Protein AF-A0A961WYE8-F1 (afdb_monomer)

Foldseek 3Di:
DVVVVVVVVVVVVVLVVQCVVFADDPDPLPDPCLVVQLVVCVVVVVPVSNVVSVVVSVVSSVVRGDPPPPDDDPPPPCCVVVVVVPPPD

Sequence (89 aa):
NEVMERMVKELVTRTSLIIGMYGASGTKNCHDDEHGEILEALRNMNSDIAASLMEQHLRHIERDVDLTSERRRQVDLIEILAGSANSSR

pLDDT: mean 74.43, std 14.77, range [40.28, 94.38]

Secondary structure (DSSP, 8-state):
-HHHHHHHHHHHHHHHHHHHHHB-TT--SS-TTHHHHHHHHHHTT-HHHHHHHHHHHHHHHHHHB-SS---S----HHHHHHHHHSS--

Mean predicted aligned error: 11.4 Å

Solvent-accessible surface area (backbone atoms only — not comparable to full-atom values): 5361 Å² total; per-residue (Å²): 109,73,68,61,52,50,51,53,53,51,50,54,53,52,51,52,52,48,45,74,75,34,43,52,97,83,65,66,68,68,50,90,56,59,64,52,54,32,53,49,26,53,75,69,68,34,62,69,59,24,51,52,48,50,53,51,50,53,52,50,38,57,71,57,32,57,87,77,64,88,71,81,66,87,75,52,66,63,57,64,58,48,56,70,70,64,76,81,123

Structure (mmCIF, N/CA/C/O backbone):
data_AF-A0A961WYE8-F1
#
_entry.id   AF-A0A961WYE8-F1
#
loop_
_atom_site.group_PDB
_atom_site.id
_atom_site.type_symbol
_atom_site.label_atom_id
_atom_site.label_alt_id
_atom_site.label_comp_id
_atom_site.label_asym_id
_atom_site.label_entity_id
_atom_site.label_seq_id
_atom_site.pdbx_PDB_ins_code
_atom_site.Cartn_x
_atom_site.Cartn_y
_atom_site.Cartn_z
_atom_site.occupancy
_atom_site.B_iso_or_equiv
_atom_site.auth_seq_id
_atom_site.auth_comp_id
_atom_site.auth_asym_id
_atom_site.auth_atom_id
_atom_site.pdbx_PDB_model_num
ATOM 1 N N . ASN A 1 1 ? 16.479 -1.437 -8.974 1.00 74.81 1 ASN A N 1
ATOM 2 C CA . ASN A 1 1 ? 16.185 0.004 -9.122 1.00 74.81 1 ASN A CA 1
ATOM 3 C C . ASN A 1 1 ? 15.971 0.566 -7.722 1.00 74.81 1 ASN A C 1
ATOM 5 O O . ASN A 1 1 ? 14.886 0.405 -7.178 1.00 74.81 1 ASN A O 1
ATOM 9 N N . GLU A 1 2 ? 17.014 1.142 -7.120 1.00 82.81 2 GLU A N 1
ATOM 10 C CA . GLU A 1 2 ? 17.009 1.578 -5.708 1.00 82.81 2 GLU A CA 1
ATOM 11 C C . GLU A 1 2 ? 15.961 2.661 -5.415 1.00 82.81 2 GLU A C 1
ATOM 13 O O . GLU A 1 2 ? 15.377 2.707 -4.334 1.00 82.81 2 GLU A O 1
ATOM 18 N N . VAL A 1 3 ? 15.671 3.510 -6.404 1.00 87.31 3 VAL A N 1
ATOM 19 C CA . VAL A 1 3 ? 14.698 4.599 -6.281 1.00 87.31 3 VAL A CA 1
ATOM 20 C C . VAL A 1 3 ? 13.271 4.050 -6.176 1.00 87.31 3 VAL A C 1
ATOM 22 O O . VAL A 1 3 ? 12.525 4.455 -5.287 1.00 87.31 3 VAL A O 1
ATOM 25 N N . MET A 1 4 ? 12.903 3.086 -7.028 1.00 78.31 4 MET A N 1
ATOM 26 C CA . MET A 1 4 ? 11.596 2.414 -6.944 1.00 78.31 4 MET A CA 1
ATOM 27 C C . MET A 1 4 ? 11.439 1.629 -5.641 1.00 78.31 4 MET A C 1
ATOM 29 O O . MET A 1 4 ? 10.393 1.697 -5.004 1.00 78.31 4 MET A O 1
ATOM 33 N N . GLU A 1 5 ? 12.483 0.912 -5.220 1.00 84.00 5 GLU A N 1
ATOM 34 C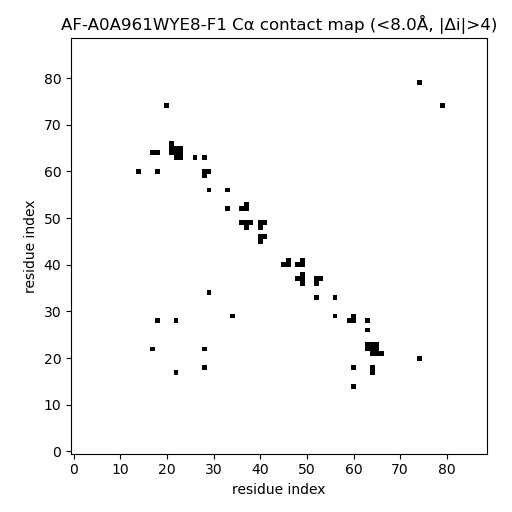 CA . GLU A 1 5 ? 12.462 0.140 -3.976 1.00 84.00 5 GLU A CA 1
ATOM 35 C C . GLU A 1 5 ? 12.205 1.040 -2.764 1.00 84.00 5 GLU A C 1
ATOM 37 O O . GLU A 1 5 ? 11.360 0.735 -1.919 1.00 84.00 5 GLU A O 1
ATOM 42 N N . ARG A 1 6 ? 12.895 2.182 -2.703 1.00 87.50 6 ARG A N 1
ATOM 43 C CA . ARG A 1 6 ? 12.679 3.177 -1.658 1.00 87.50 6 ARG A CA 1
ATOM 44 C C . ARG A 1 6 ? 11.255 3.733 -1.691 1.00 87.50 6 ARG A C 1
ATOM 46 O O . ARG A 1 6 ? 10.632 3.821 -0.637 1.00 87.50 6 ARG A O 1
ATOM 53 N N . MET A 1 7 ? 10.726 4.068 -2.870 1.00 86.44 7 MET A N 1
ATOM 54 C CA . MET A 1 7 ? 9.354 4.573 -2.996 1.00 86.44 7 MET A CA 1
ATOM 55 C C . MET A 1 7 ? 8.315 3.562 -2.503 1.00 86.44 7 MET A C 1
ATOM 57 O O . MET A 1 7 ? 7.437 3.934 -1.730 1.00 86.44 7 MET A O 1
ATOM 61 N N . VAL A 1 8 ? 8.437 2.286 -2.883 1.00 84.19 8 VAL A N 1
ATOM 62 C CA . VAL A 1 8 ? 7.521 1.231 -2.419 1.00 84.19 8 VAL A CA 1
ATOM 63 C C . VAL A 1 8 ? 7.628 1.045 -0.904 1.00 84.19 8 VAL A C 1
ATOM 65 O O . VAL A 1 8 ? 6.605 0.983 -0.228 1.00 84.19 8 VAL A O 1
ATOM 68 N N . LYS A 1 9 ? 8.843 1.028 -0.338 1.00 84.75 9 LYS A N 1
ATOM 69 C CA . LYS A 1 9 ? 9.044 0.940 1.120 1.00 84.75 9 LYS A CA 1
ATOM 70 C C . LYS A 1 9 ? 8.399 2.106 1.871 1.00 84.75 9 LYS A C 1
ATOM 72 O O . LYS A 1 9 ? 7.742 1.893 2.890 1.00 84.75 9 LYS A O 1
ATOM 77 N N . GLU A 1 10 ? 8.572 3.331 1.379 1.00 88.75 10 GLU A N 1
ATOM 78 C CA . GLU A 1 10 ? 7.955 4.518 1.979 1.00 88.75 10 GLU A CA 1
ATOM 79 C C . GLU A 1 10 ? 6.424 4.469 1.873 1.00 88.75 10 GLU A C 1
ATOM 81 O O . GLU A 1 10 ? 5.744 4.758 2.859 1.00 88.75 10 GLU A O 1
ATOM 86 N N . LEU A 1 11 ? 5.886 4.054 0.721 1.00 86.56 11 LEU A N 1
ATOM 87 C CA . LEU A 1 11 ? 4.449 3.891 0.498 1.00 86.56 11 LEU A CA 1
ATOM 88 C C . LEU A 1 11 ? 3.855 2.881 1.488 1.00 86.56 11 LEU A C 1
ATOM 90 O O . LEU A 1 11 ? 2.945 3.234 2.230 1.00 86.56 11 LEU A O 1
ATOM 94 N N . VAL A 1 12 ? 4.433 1.676 1.566 1.00 82.44 12 VAL A N 1
ATOM 95 C CA . VAL A 1 12 ? 3.994 0.596 2.468 1.00 82.44 12 VAL A CA 1
ATOM 96 C C . VAL A 1 12 ? 4.027 1.043 3.928 1.00 82.44 12 VAL A C 1
ATOM 98 O O . VAL A 1 12 ? 3.098 0.769 4.685 1.00 82.44 12 VAL A O 1
ATOM 101 N N . THR A 1 13 ? 5.072 1.766 4.338 1.00 80.81 13 THR A N 1
ATOM 102 C CA . THR A 1 13 ? 5.200 2.256 5.719 1.00 80.81 13 THR A CA 1
ATOM 103 C C . THR A 1 13 ? 4.103 3.268 6.053 1.00 80.81 13 THR A C 1
ATOM 105 O O . THR A 1 13 ? 3.474 3.180 7.108 1.00 80.81 13 THR A O 1
ATOM 108 N N . ARG A 1 14 ? 3.844 4.224 5.150 1.00 82.50 14 ARG A N 1
ATOM 109 C CA . ARG A 1 14 ? 2.823 5.263 5.347 1.00 82.50 14 ARG A CA 1
ATOM 110 C C . ARG A 1 14 ? 1.417 4.675 5.359 1.00 82.50 14 ARG A C 1
ATOM 112 O O . ARG A 1 14 ? 0.642 5.020 6.246 1.00 82.50 14 ARG A O 1
ATOM 119 N N . THR A 1 15 ? 1.096 3.777 4.429 1.00 79.00 15 THR A N 1
ATOM 120 C CA . THR A 1 15 ? -0.229 3.145 4.381 1.00 79.00 15 THR A CA 1
ATOM 121 C C . THR A 1 15 ? -0.470 2.236 5.579 1.00 79.00 15 THR A C 1
ATOM 123 O O . THR A 1 15 ? -1.545 2.302 6.164 1.00 79.00 15 THR A O 1
ATOM 126 N N . SER A 1 16 ? 0.539 1.481 6.029 1.00 79.06 16 SER A N 1
ATOM 127 C CA . SER A 1 16 ? 0.438 0.650 7.241 1.00 79.06 16 SER A CA 1
ATOM 128 C C . SER A 1 16 ? 0.144 1.481 8.492 1.00 79.06 16 SER A C 1
ATOM 130 O O . SER A 1 16 ? -0.685 1.093 9.315 1.00 79.06 16 SER A O 1
ATOM 132 N N . LEU A 1 17 ? 0.794 2.643 8.632 1.00 80.56 17 LEU A N 1
ATOM 133 C CA . LEU A 1 17 ? 0.546 3.554 9.749 1.00 80.56 17 LEU A CA 1
ATOM 134 C C . LEU A 1 17 ? -0.870 4.143 9.696 1.00 80.56 17 LEU A C 1
ATOM 136 O O . LEU A 1 17 ? -1.565 4.152 10.709 1.00 80.56 17 LEU A O 1
ATOM 140 N N . ILE A 1 18 ? -1.305 4.601 8.518 1.00 76.44 18 ILE A N 1
ATOM 141 C CA . ILE A 1 18 ? -2.655 5.141 8.308 1.00 76.44 18 ILE A CA 1
ATOM 142 C C . ILE A 1 18 ? -3.710 4.081 8.644 1.00 76.44 18 ILE A C 1
ATOM 144 O O . ILE A 1 18 ? -4.622 4.356 9.416 1.00 76.44 18 ILE A O 1
ATOM 148 N N . ILE A 1 19 ? -3.546 2.855 8.145 1.00 73.94 19 ILE A N 1
ATOM 149 C CA . ILE A 1 19 ? -4.428 1.723 8.450 1.00 73.94 19 ILE A CA 1
ATOM 150 C C . ILE A 1 19 ? -4.457 1.430 9.956 1.00 73.94 19 ILE A C 1
ATOM 152 O O . ILE A 1 19 ? -5.530 1.256 10.525 1.00 73.94 19 ILE A O 1
ATOM 156 N N . GLY A 1 20 ? -3.302 1.396 10.624 1.00 72.44 20 GLY A N 1
ATOM 157 C CA . GLY A 1 20 ? -3.239 1.131 12.063 1.00 72.44 20 GLY A CA 1
ATOM 158 C C . GLY A 1 20 ? -3.911 2.210 12.918 1.00 72.44 20 GLY A C 1
ATOM 159 O O . GLY A 1 20 ? -4.432 1.906 13.989 1.00 72.44 20 GLY A O 1
ATOM 160 N N . MET A 1 21 ? -3.911 3.462 12.454 1.00 73.06 21 MET A N 1
ATOM 161 C CA . MET A 1 21 ? -4.492 4.596 13.180 1.00 73.06 21 MET A CA 1
ATOM 162 C C . MET A 1 21 ? -5.974 4.827 12.873 1.00 73.06 21 MET A C 1
ATOM 164 O O . MET A 1 21 ? -6.715 5.240 13.762 1.00 73.06 21 MET A O 1
ATOM 168 N N . TYR A 1 22 ? -6.391 4.583 11.632 1.00 72.56 22 TYR A N 1
ATOM 169 C CA . TYR A 1 22 ? -7.685 5.021 11.103 1.00 72.56 22 TYR A CA 1
ATOM 170 C C . TYR A 1 22 ? -8.502 3.892 10.450 1.00 72.56 22 TYR A C 1
ATOM 172 O O . TYR A 1 22 ? -9.598 4.135 9.949 1.00 72.56 22 TYR A O 1
ATOM 180 N N . GLY A 1 23 ? -7.990 2.659 10.436 1.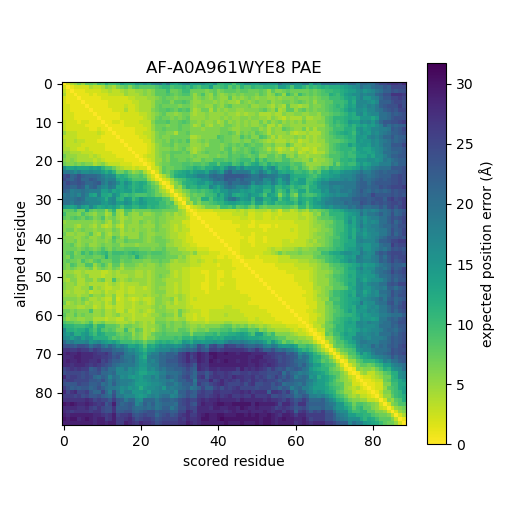00 67.00 23 GLY A N 1
ATOM 181 C CA . GLY A 1 23 ? -8.706 1.502 9.908 1.00 67.00 23 GLY A CA 1
ATOM 182 C C . GLY A 1 23 ? -9.891 1.109 10.793 1.00 67.00 23 GLY A C 1
ATOM 183 O O . GLY A 1 23 ? -9.781 1.042 12.021 1.00 67.00 23 GLY A O 1
ATOM 184 N N . ALA A 1 24 ? -11.033 0.815 10.169 1.00 59.50 24 ALA A N 1
ATOM 185 C CA . ALA A 1 24 ? -12.201 0.300 10.870 1.00 59.50 24 ALA A CA 1
ATOM 186 C C . ALA A 1 24 ? -11.912 -1.086 11.484 1.00 59.50 24 ALA A C 1
ATOM 188 O O . ALA A 1 24 ? -11.224 -1.926 10.904 1.00 59.50 24 ALA A O 1
ATOM 189 N N . SER A 1 25 ? -12.443 -1.347 12.683 1.00 52.03 25 SER A N 1
ATOM 190 C CA . SER A 1 25 ? -12.258 -2.621 13.388 1.00 52.03 25 SER A CA 1
ATOM 191 C C . SER A 1 25 ? -12.903 -3.771 12.600 1.00 52.03 25 SER A C 1
ATOM 193 O O . SER A 1 25 ? -14.098 -4.016 12.736 1.00 52.03 25 SER A O 1
ATOM 195 N N . GLY A 1 26 ? -12.124 -4.464 11.765 1.00 53.31 26 GLY A N 1
ATOM 196 C CA . GLY A 1 26 ? -12.573 -5.633 11.000 1.00 53.31 26 GLY A CA 1
ATOM 197 C C . GLY A 1 26 ? -12.362 -5.565 9.486 1.00 53.31 26 GLY A C 1
ATOM 198 O O . GLY A 1 26 ? -12.650 -6.554 8.814 1.00 53.31 26 GLY A O 1
ATOM 199 N N . THR A 1 27 ? -11.846 -4.465 8.931 1.00 53.12 27 THR A N 1
ATOM 200 C CA . THR A 1 27 ? -11.520 -4.411 7.501 1.00 53.12 27 THR A CA 1
ATOM 201 C C . THR A 1 27 ? -10.164 -5.069 7.239 1.00 53.12 27 THR A C 1
ATOM 203 O O . THR A 1 27 ? -9.124 -4.668 7.766 1.00 53.12 27 THR A O 1
ATOM 206 N N . LYS A 1 28 ? -10.161 -6.121 6.412 1.00 56.34 28 LYS A N 1
ATOM 207 C CA . LYS A 1 28 ? -8.942 -6.656 5.795 1.00 56.34 28 LYS A CA 1
ATOM 208 C C . LYS A 1 28 ? -8.464 -5.648 4.740 1.00 56.34 28 LYS A C 1
ATOM 210 O O . LYS A 1 28 ? -8.680 -5.853 3.555 1.00 56.34 28 LYS A O 1
ATOM 215 N N . ASN A 1 29 ? -7.862 -4.544 5.189 1.00 60.25 29 ASN A N 1
ATOM 216 C CA . ASN A 1 29 ? -7.467 -3.400 4.343 1.00 60.25 29 ASN A CA 1
ATOM 217 C C . ASN A 1 29 ? -6.448 -3.762 3.248 1.00 60.25 29 ASN A C 1
ATOM 219 O O . ASN A 1 29 ? -6.270 -3.027 2.284 1.00 60.25 29 ASN A O 1
ATOM 223 N N . CYS A 1 30 ? -5.786 -4.905 3.403 1.00 63.81 30 CYS A N 1
ATOM 224 C CA . CYS A 1 30 ? -5.073 -5.597 2.347 1.00 63.81 30 CYS A CA 1
ATOM 225 C C . CYS A 1 30 ? -5.885 -6.855 2.048 1.00 63.81 30 CYS A C 1
ATOM 227 O O . CYS A 1 30 ? -5.780 -7.832 2.792 1.00 63.81 30 CYS A O 1
ATOM 229 N N . HIS A 1 31 ? -6.755 -6.817 1.037 1.00 61.88 31 HIS A N 1
ATOM 230 C CA . HIS A 1 31 ? -7.483 -8.019 0.641 1.00 61.88 31 HIS A CA 1
ATOM 231 C C . HIS A 1 31 ? -6.451 -9.085 0.245 1.00 61.88 31 HIS A C 1
ATOM 233 O O . HIS A 1 31 ? -5.472 -8.762 -0.433 1.00 61.88 31 HIS A O 1
ATOM 239 N N . ASP A 1 32 ? -6.647 -10.331 0.690 1.00 60.34 32 ASP A N 1
ATOM 240 C CA . ASP A 1 32 ? -5.633 -11.400 0.616 1.00 60.34 32 ASP A CA 1
ATOM 241 C C . ASP A 1 32 ? -5.131 -11.661 -0.830 1.00 60.34 32 ASP A C 1
ATOM 243 O O . ASP A 1 32 ? -4.037 -12.192 -1.018 1.00 60.34 32 ASP A O 1
ATOM 247 N N . ASP A 1 33 ? -5.870 -11.195 -1.843 1.00 66.38 33 ASP A N 1
ATOM 248 C CA . ASP A 1 33 ? -5.576 -11.402 -3.266 1.00 66.38 33 ASP A CA 1
ATOM 249 C C . ASP A 1 33 ? -4.904 -10.205 -3.977 1.00 66.38 33 ASP A C 1
ATOM 251 O O . ASP A 1 33 ? -4.147 -10.408 -4.926 1.00 66.38 33 ASP A O 1
ATOM 255 N N . GLU A 1 34 ? -5.080 -8.959 -3.516 1.00 80.31 34 GLU A N 1
ATOM 256 C CA . GLU A 1 34 ? -4.596 -7.768 -4.250 1.00 80.31 34 GLU A CA 1
ATOM 257 C C . GLU A 1 34 ? -3.070 -7.703 -4.327 1.00 80.31 34 GLU A C 1
ATOM 259 O O . GLU A 1 34 ? -2.482 -7.399 -5.367 1.00 80.31 34 GLU A O 1
ATOM 264 N N . HIS A 1 35 ? -2.400 -8.034 -3.220 1.00 86.25 35 HIS A N 1
ATOM 265 C CA . HIS A 1 35 ? -0.944 -8.116 -3.208 1.00 86.25 35 HIS A CA 1
ATOM 266 C C . HIS A 1 35 ? -0.434 -9.250 -4.098 1.00 86.25 35 HIS A C 1
ATOM 268 O O . HIS A 1 35 ? 0.631 -9.107 -4.700 1.00 86.25 35 HIS A O 1
ATOM 274 N N . GLY A 1 36 ? -1.181 -10.353 -4.197 1.00 86.94 36 GLY A N 1
ATOM 275 C CA . GLY A 1 36 ? -0.859 -11.464 -5.086 1.00 86.94 36 GLY A CA 1
ATOM 276 C C . GLY A 1 36 ? -0.844 -11.022 -6.547 1.00 86.94 36 GLY A C 1
ATOM 277 O O . GLY A 1 36 ? 0.156 -11.229 -7.235 1.00 86.94 36 GLY A O 1
ATOM 278 N N . GLU A 1 37 ? -1.894 -10.327 -6.982 1.00 90.06 37 GLU A N 1
ATOM 279 C CA . GLU A 1 37 ? -2.024 -9.813 -8.350 1.00 90.06 37 GLU A CA 1
ATOM 280 C C . GLU A 1 37 ? -0.939 -8.777 -8.689 1.00 90.06 37 GLU A C 1
ATOM 282 O O . GLU A 1 37 ? -0.324 -8.838 -9.758 1.00 90.06 37 GLU A O 1
ATOM 287 N N . ILE A 1 38 ? -0.626 -7.859 -7.762 1.00 89.25 38 ILE A N 1
ATOM 288 C CA . ILE A 1 38 ? 0.467 -6.886 -7.938 1.00 89.25 38 ILE A CA 1
ATOM 289 C C . ILE A 1 38 ? 1.811 -7.611 -8.090 1.00 89.25 38 ILE A C 1
ATOM 291 O O . ILE A 1 38 ? 2.599 -7.290 -8.983 1.00 89.25 38 ILE A O 1
ATOM 295 N N . LEU A 1 39 ? 2.089 -8.597 -7.230 1.00 89.06 39 LEU A N 1
ATOM 296 C CA . LEU A 1 39 ? 3.326 -9.378 -7.286 1.00 89.06 39 LEU A CA 1
ATOM 297 C C . LEU A 1 39 ? 3.435 -10.179 -8.586 1.00 89.06 39 LEU A C 1
ATOM 299 O O . LEU A 1 39 ? 4.528 -10.278 -9.146 1.00 89.06 39 LEU A O 1
ATOM 303 N N . GLU A 1 40 ? 2.331 -10.732 -9.082 1.00 92.44 40 GLU A N 1
ATOM 304 C CA . GLU A 1 40 ? 2.295 -11.446 -10.355 1.00 92.44 40 GLU A CA 1
ATOM 305 C C . GLU A 1 40 ? 2.566 -10.510 -11.540 1.00 92.44 40 GLU A C 1
ATOM 307 O O . GLU A 1 40 ? 3.420 -10.810 -12.378 1.00 92.44 40 GLU A O 1
ATOM 312 N N . ALA A 1 41 ? 1.931 -9.335 -11.577 1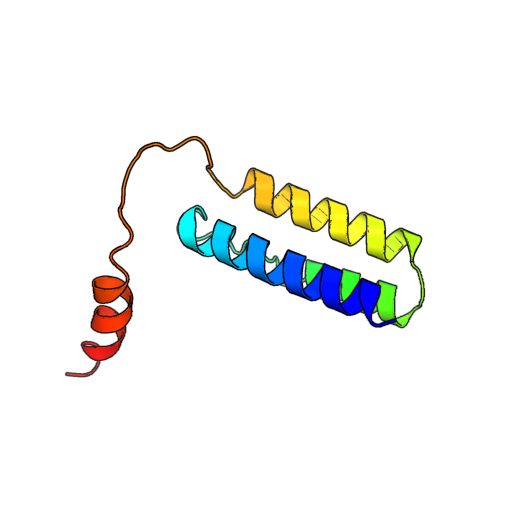.00 92.38 41 ALA A N 1
ATOM 313 C CA . ALA A 1 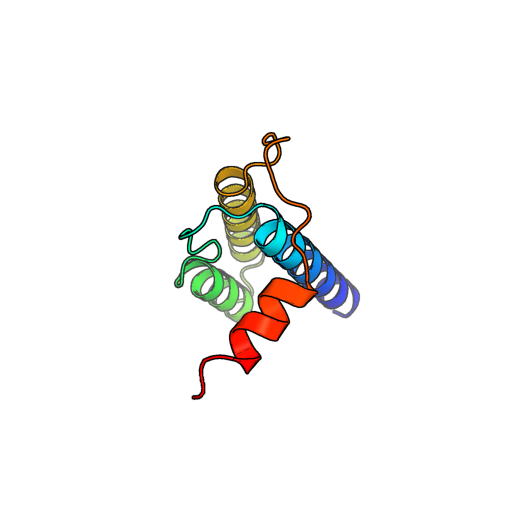41 ? 2.178 -8.331 -12.610 1.00 92.38 41 ALA A CA 1
ATOM 314 C C . ALA A 1 41 ? 3.646 -7.867 -12.626 1.00 92.38 41 ALA A C 1
ATOM 316 O O . ALA A 1 41 ? 4.258 -7.765 -13.694 1.00 92.38 41 ALA A O 1
ATOM 317 N N . LEU A 1 42 ? 4.244 -7.665 -11.444 1.00 88.38 42 LEU A N 1
ATOM 318 C CA . LEU A 1 42 ? 5.665 -7.335 -11.303 1.00 88.38 42 LEU A CA 1
ATOM 319 C C . LEU A 1 42 ? 6.577 -8.472 -11.786 1.00 88.38 42 LEU A C 1
ATOM 321 O O . LEU A 1 42 ? 7.549 -8.210 -12.496 1.00 88.38 42 LEU A O 1
ATOM 325 N N . ARG A 1 43 ? 6.265 -9.733 -11.449 1.00 92.25 43 ARG A N 1
ATOM 326 C CA . ARG A 1 43 ? 7.016 -10.916 -11.919 1.00 92.25 43 ARG A CA 1
ATOM 327 C C . ARG A 1 43 ? 6.979 -11.058 -13.437 1.00 92.25 43 ARG A C 1
ATOM 329 O O . ARG A 1 43 ? 7.992 -11.403 -14.038 1.00 92.25 43 ARG A O 1
ATOM 336 N N . ASN A 1 44 ? 5.839 -10.742 -14.042 1.00 94.06 44 ASN A N 1
ATOM 337 C CA . ASN A 1 44 ? 5.642 -10.773 -15.489 1.00 94.06 44 ASN A CA 1
ATOM 338 C C . ASN A 1 44 ? 6.170 -9.511 -16.200 1.00 94.06 44 ASN A C 1
ATOM 340 O O . ASN A 1 44 ? 5.983 -9.373 -17.407 1.00 94.06 44 ASN A O 1
ATOM 344 N N . MET A 1 45 ? 6.832 -8.596 -15.476 1.00 91.75 45 MET A N 1
ATOM 345 C CA . MET A 1 45 ? 7.348 -7.314 -15.981 1.00 91.75 45 MET A CA 1
ATOM 346 C C . MET A 1 45 ? 6.280 -6.442 -16.660 1.00 91.75 45 MET A C 1
ATOM 348 O O . MET A 1 45 ? 6.594 -5.611 -17.513 1.00 91.75 45 MET A O 1
ATOM 352 N N . ASN A 1 46 ? 5.016 -6.604 -16.272 1.00 94.38 46 ASN A N 1
ATOM 353 C CA . ASN A 1 46 ? 3.920 -5.809 -16.798 1.00 94.38 46 ASN A CA 1
ATOM 354 C C . ASN A 1 46 ? 3.728 -4.558 -15.933 1.00 94.38 46 ASN A C 1
ATOM 356 O O . ASN A 1 46 ? 2.917 -4.535 -15.006 1.00 94.38 46 ASN A O 1
ATOM 360 N N . SER A 1 47 ? 4.527 -3.526 -16.215 1.00 89.69 47 SER A N 1
ATOM 361 C CA . SER A 1 47 ? 4.555 -2.283 -15.437 1.00 89.69 47 SER A CA 1
ATOM 362 C C . SER A 1 47 ? 3.211 -1.562 -15.400 1.00 89.69 47 SER A C 1
ATOM 364 O O . SER A 1 47 ? 2.853 -1.014 -14.360 1.00 89.69 47 SER A O 1
ATOM 366 N N . ASP A 1 48 ? 2.466 -1.585 -16.504 1.00 93.69 48 ASP A N 1
ATOM 367 C CA . ASP A 1 48 ? 1.200 -0.860 -16.626 1.00 93.69 48 ASP A CA 1
ATOM 368 C C . ASP A 1 48 ? 0.117 -1.515 -15.765 1.00 93.69 48 ASP A C 1
ATOM 370 O O . ASP A 1 48 ? -0.589 -0.834 -15.018 1.00 93.69 48 ASP A O 1
ATOM 374 N N . ILE A 1 49 ? 0.045 -2.852 -15.791 1.00 92.75 49 ILE A N 1
ATOM 375 C CA . ILE A 1 49 ? -0.859 -3.608 -14.917 1.00 92.75 49 ILE A CA 1
ATOM 376 C C . ILE A 1 49 ? -0.450 -3.439 -13.452 1.00 92.75 49 ILE A C 1
ATOM 378 O O . ILE A 1 49 ? -1.299 -3.143 -12.616 1.00 92.75 49 ILE A O 1
ATOM 382 N N . ALA A 1 50 ? 0.841 -3.564 -13.131 1.00 91.00 50 ALA A N 1
ATOM 383 C CA . ALA A 1 50 ? 1.320 -3.406 -11.759 1.00 91.00 50 ALA A CA 1
ATOM 384 C C . ALA A 1 50 ? 0.990 -2.014 -11.190 1.00 91.00 50 ALA A C 1
ATOM 386 O O . ALA A 1 50 ? 0.570 -1.904 -10.038 1.00 91.00 50 ALA A O 1
ATOM 387 N N . ALA A 1 51 ? 1.136 -0.956 -11.994 1.00 92.44 51 ALA A N 1
ATOM 388 C CA . ALA A 1 51 ? 0.783 0.403 -11.598 1.00 92.44 51 ALA A CA 1
ATOM 389 C C . ALA A 1 51 ? -0.729 0.567 -11.381 1.00 92.44 51 ALA A C 1
ATOM 391 O O . ALA A 1 51 ? -1.140 1.145 -10.376 1.00 92.44 51 ALA A O 1
ATOM 392 N N . SER A 1 52 ? -1.554 0.026 -12.284 1.00 94.12 52 SER A N 1
ATOM 393 C CA . SER A 1 52 ? -3.016 0.098 -12.177 1.00 94.12 52 SER A CA 1
ATOM 394 C C . SER A 1 52 ? -3.546 -0.631 -10.937 1.00 94.12 52 SER A C 1
ATOM 396 O O . SER A 1 52 ? -4.357 -0.073 -10.194 1.00 94.12 52 SER A O 1
ATOM 398 N N . LEU A 1 53 ? -3.031 -1.834 -10.662 1.00 92.31 53 LEU A N 1
ATOM 399 C CA . LEU A 1 53 ? -3.379 -2.613 -9.473 1.00 92.31 53 LEU A CA 1
ATOM 400 C C . LEU A 1 53 ? -2.945 -1.906 -8.182 1.00 92.31 53 LEU A C 1
ATOM 402 O O . LEU A 1 53 ? -3.715 -1.836 -7.227 1.00 92.31 53 LEU A O 1
ATOM 406 N N . MET A 1 54 ? -1.743 -1.317 -8.164 1.00 89.81 54 MET A N 1
ATOM 407 C CA . MET A 1 54 ? -1.258 -0.536 -7.020 1.00 89.81 54 MET A CA 1
ATOM 408 C C . MET A 1 54 ? -2.158 0.675 -6.741 1.00 89.81 54 MET A C 1
ATOM 410 O O . MET A 1 54 ? -2.484 0.964 -5.593 1.00 89.81 54 MET A O 1
ATOM 414 N N . GLU A 1 55 ? -2.588 1.380 -7.786 1.00 91.62 55 GLU A N 1
ATOM 415 C CA . GLU A 1 55 ? -3.484 2.527 -7.655 1.00 91.62 55 GLU A CA 1
ATOM 416 C C . GLU A 1 55 ? -4.870 2.112 -7.129 1.00 91.62 55 GLU A C 1
ATOM 418 O O .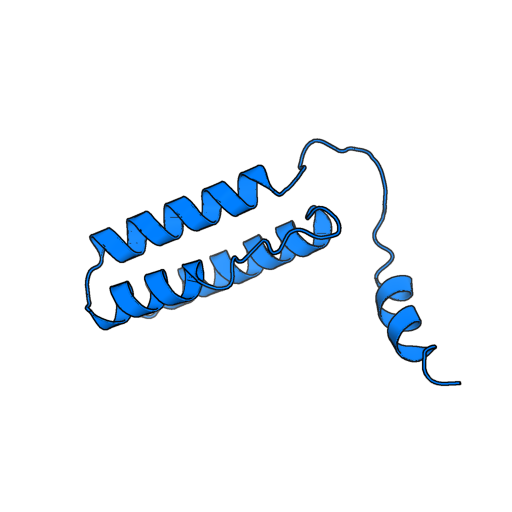 GLU A 1 55 ? -5.441 2.779 -6.266 1.00 91.62 55 GLU A O 1
ATOM 423 N N . GLN A 1 56 ? -5.409 0.989 -7.616 1.00 89.56 56 GLN A N 1
ATOM 424 C CA . GLN A 1 56 ? -6.666 0.426 -7.125 1.00 89.56 56 GLN A CA 1
ATOM 425 C C . GLN A 1 56 ? -6.580 0.057 -5.643 1.00 89.56 56 GLN A C 1
ATOM 427 O O . GLN A 1 56 ? -7.449 0.467 -4.874 1.00 89.56 56 GLN A O 1
ATOM 432 N N . HIS A 1 57 ? -5.515 -0.637 -5.249 1.00 86.88 57 HIS A N 1
ATOM 433 C CA . HIS A 1 57 ? -5.268 -1.019 -3.864 1.00 86.88 57 HIS A CA 1
ATOM 434 C C . HIS A 1 57 ? -5.215 0.207 -2.932 1.00 86.88 57 HIS A C 1
ATOM 436 O O . HIS A 1 57 ? -5.880 0.241 -1.897 1.00 86.88 57 HIS A O 1
ATOM 442 N N . LEU A 1 58 ? -4.516 1.276 -3.332 1.00 86.06 58 LEU A N 1
ATOM 443 C CA . LEU A 1 58 ? -4.466 2.523 -2.556 1.00 86.06 58 LEU A CA 1
ATOM 444 C C . LEU A 1 58 ? -5.843 3.185 -2.395 1.00 86.06 58 LEU A C 1
ATOM 446 O O . LEU A 1 58 ? -6.153 3.684 -1.314 1.00 86.06 58 LEU A O 1
ATOM 450 N N . ARG A 1 59 ? -6.687 3.161 -3.434 1.00 85.25 59 ARG A N 1
ATOM 451 C CA . ARG A 1 59 ? -8.061 3.687 -3.353 1.00 85.25 59 ARG A CA 1
ATOM 452 C C . ARG A 1 59 ? -8.959 2.864 -2.436 1.00 85.25 59 ARG A C 1
ATOM 454 O O . ARG A 1 59 ? -9.874 3.424 -1.840 1.00 85.25 59 ARG A O 1
ATOM 461 N N . HIS A 1 60 ? -8.753 1.552 -2.347 1.00 83.19 60 HIS A N 1
ATOM 462 C CA . HIS A 1 60 ? -9.489 0.719 -1.395 1.00 83.19 60 HIS A CA 1
ATOM 463 C C . HIS A 1 60 ? -9.109 1.067 0.039 1.00 83.19 60 HIS A C 1
ATOM 465 O O . HIS A 1 60 ? -9.995 1.353 0.839 1.00 83.19 60 HIS A O 1
ATOM 471 N N . ILE A 1 61 ? -7.808 1.199 0.316 1.00 79.31 61 ILE A N 1
ATOM 472 C CA . ILE A 1 61 ? -7.322 1.687 1.611 1.00 79.31 61 ILE A CA 1
ATOM 473 C C . ILE A 1 61 ? -7.943 3.049 1.947 1.00 79.31 61 ILE A C 1
ATOM 475 O O . ILE A 1 61 ? -8.433 3.234 3.051 1.00 79.31 61 ILE A O 1
ATOM 479 N N . GLU A 1 62 ? -7.966 3.998 1.009 1.00 80.75 62 GLU A N 1
ATOM 480 C CA . GLU A 1 62 ? -8.549 5.328 1.243 1.00 80.75 62 GLU A CA 1
ATOM 481 C C . GLU A 1 62 ? -10.046 5.279 1.598 1.00 80.75 62 GLU A C 1
ATOM 483 O O . GLU A 1 62 ? -10.499 6.058 2.431 1.00 80.75 62 GLU A O 1
ATOM 488 N N . ARG A 1 63 ? -10.816 4.365 0.996 1.00 80.06 63 ARG A N 1
ATOM 489 C CA . ARG A 1 63 ? -12.256 4.204 1.276 1.00 80.06 63 ARG A CA 1
ATOM 490 C C . ARG A 1 63 ? -12.532 3.530 2.614 1.00 80.06 63 ARG A C 1
ATOM 492 O O . ARG A 1 63 ? -13.522 3.864 3.260 1.00 80.06 63 ARG A O 1
ATOM 499 N N . ASP A 1 64 ? -11.679 2.588 2.998 1.00 75.62 64 ASP A N 1
ATOM 500 C CA . ASP A 1 64 ? -11.833 1.800 4.225 1.00 75.62 64 ASP A CA 1
ATOM 501 C C . ASP A 1 64 ? -11.265 2.518 5.459 1.00 75.62 64 ASP A C 1
ATOM 503 O O . ASP A 1 64 ? -11.459 2.088 6.602 1.00 75.62 64 ASP A O 1
ATOM 507 N N . VAL A 1 65 ? -10.573 3.633 5.231 1.00 73.75 65 VAL A N 1
ATOM 508 C CA . VAL A 1 65 ? -10.007 4.494 6.256 1.00 73.75 65 VAL A CA 1
ATOM 509 C C . VAL A 1 65 ? -10.916 5.707 6.485 1.00 73.75 65 VAL A C 1
ATOM 511 O O . VAL A 1 65 ? -11.104 6.543 5.605 1.00 73.75 65 VAL A O 1
ATOM 514 N N . ASP A 1 66 ? -11.436 5.862 7.706 1.00 71.19 66 ASP A N 1
ATOM 515 C CA . ASP A 1 66 ? -12.205 7.054 8.085 1.00 71.19 66 ASP A CA 1
ATOM 516 C C . ASP A 1 66 ? -11.279 8.155 8.624 1.00 71.19 66 ASP A C 1
ATOM 518 O O . ASP A 1 66 ? -10.990 8.238 9.820 1.00 71.19 66 ASP A O 1
ATOM 522 N N . LEU A 1 67 ? -10.830 9.031 7.722 1.00 67.62 67 LEU A N 1
ATOM 523 C CA . LEU A 1 67 ? -10.000 10.200 8.047 1.00 67.62 67 LEU A CA 1
ATOM 524 C C . LEU A 1 67 ? -10.792 11.368 8.665 1.00 67.62 67 LEU A C 1
ATOM 526 O O . LEU A 1 67 ? -10.191 12.349 9.102 1.00 67.62 67 LEU A O 1
ATOM 530 N N . THR A 1 68 ? -12.127 11.301 8.668 1.00 64.38 68 THR A N 1
ATOM 531 C CA . THR A 1 68 ? -13.012 12.396 9.110 1.00 64.38 68 THR A CA 1
ATOM 532 C C . THR A 1 68 ? -13.526 12.222 10.532 1.00 64.38 68 THR A C 1
ATOM 534 O O . THR A 1 68 ? -14.009 13.178 11.144 1.00 64.38 68 THR A O 1
ATOM 537 N N . SER A 1 69 ? -13.389 11.023 11.094 1.00 56.59 69 SER A N 1
ATOM 538 C CA . SER A 1 69 ? -13.678 10.781 12.497 1.00 56.59 69 SER A CA 1
ATOM 539 C C . SER A 1 69 ? -12.674 11.519 13.394 1.00 56.59 69 SER A C 1
ATOM 541 O O . SER A 1 69 ? -11.693 10.956 13.864 1.00 56.59 69 SER A O 1
ATOM 543 N N . GLU A 1 70 ? -13.021 12.742 13.817 1.00 54.84 70 GLU A N 1
ATOM 544 C CA . GLU A 1 70 ? -12.509 13.365 15.060 1.00 54.84 70 GLU A CA 1
ATOM 545 C C . GLU A 1 70 ? -12.808 12.504 16.312 1.00 54.84 70 GLU A C 1
ATOM 547 O O . GLU A 1 70 ? -12.460 12.822 17.454 1.00 54.84 70 GLU A O 1
ATOM 552 N N . ARG A 1 71 ? -13.510 11.387 16.129 1.00 50.31 71 ARG A N 1
ATOM 553 C CA . ARG A 1 71 ? -14.069 10.563 17.175 1.00 50.31 71 ARG A CA 1
ATOM 554 C C . ARG A 1 71 ? -13.137 9.409 17.526 1.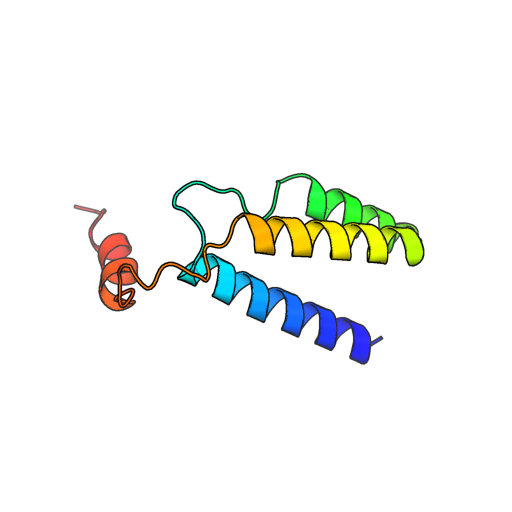00 50.31 71 ARG A C 1
ATOM 556 O O . ARG A 1 71 ? -13.309 8.289 17.072 1.00 50.31 71 ARG A O 1
ATOM 563 N N . ARG A 1 72 ? -12.332 9.695 18.550 1.00 50.44 72 ARG A N 1
ATOM 564 C CA . ARG A 1 72 ? -11.878 8.759 19.593 1.00 50.44 72 ARG A CA 1
ATOM 565 C C . ARG A 1 72 ? -10.882 7.699 19.134 1.00 50.44 72 ARG A C 1
ATOM 567 O O . ARG A 1 72 ? -11.242 6.566 18.844 1.00 50.44 72 ARG A O 1
ATOM 574 N N . ARG A 1 73 ? -9.615 7.987 19.403 1.00 49.97 73 ARG A N 1
ATOM 575 C CA . ARG A 1 73 ? -8.936 7.616 20.658 1.00 49.97 73 ARG A CA 1
ATOM 576 C C . ARG A 1 73 ? -7.478 7.995 20.437 1.00 49.97 73 ARG A C 1
ATOM 578 O O . ARG A 1 73 ? -6.913 7.628 19.415 1.00 49.97 73 ARG A O 1
ATOM 585 N N . GLN A 1 74 ? -6.873 8.739 21.361 1.00 50.03 74 GLN A N 1
ATOM 586 C CA . GLN A 1 74 ? -5.431 8.602 21.547 1.00 50.03 74 GLN A CA 1
ATOM 587 C C . GLN A 1 74 ? -5.219 7.107 21.736 1.00 50.03 74 GLN A C 1
ATOM 589 O O . GLN A 1 74 ? -5.605 6.573 22.772 1.00 50.03 74 GLN A O 1
ATOM 594 N N . VAL A 1 75 ? -4.803 6.416 20.677 1.00 57.12 75 VAL A N 1
ATOM 595 C CA . VAL A 1 75 ? -4.482 5.002 20.747 1.00 57.12 75 VAL A CA 1
ATOM 596 C C . VAL A 1 75 ? -3.330 4.947 21.727 1.00 57.12 75 VAL A C 1
ATOM 598 O O . VAL A 1 75 ? -2.217 5.360 21.404 1.00 57.12 75 VAL A O 1
ATOM 601 N N . ASP A 1 76 ? -3.633 4.557 22.959 1.00 65.81 76 ASP A N 1
ATOM 602 C CA . ASP A 1 76 ? -2.621 4.390 23.974 1.00 65.81 76 ASP A CA 1
ATOM 603 C C . ASP A 1 76 ? -1.816 3.158 23.564 1.00 65.81 76 ASP A C 1
ATOM 605 O O . ASP A 1 76 ? -2.252 2.013 23.713 1.00 65.81 7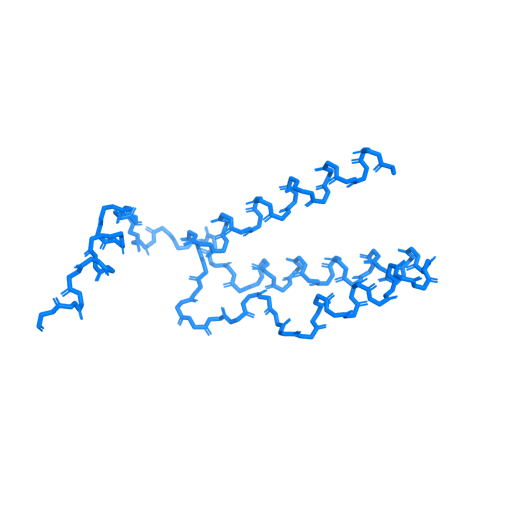6 ASP A O 1
ATOM 609 N N . LEU A 1 77 ? -0.655 3.408 22.952 1.00 61.56 77 LEU A N 1
ATOM 610 C CA . LEU A 1 77 ? 0.265 2.359 22.525 1.00 61.56 77 LEU A CA 1
ATOM 611 C C . LEU A 1 77 ? 0.628 1.436 23.698 1.00 61.56 77 LEU A C 1
ATOM 613 O O . LEU A 1 77 ? 0.913 0.261 23.471 1.00 61.56 77 LEU A O 1
ATOM 617 N N . ILE A 1 78 ? 0.588 1.936 24.940 1.00 65.81 78 ILE A N 1
ATOM 618 C CA . ILE A 1 78 ? 0.838 1.129 26.132 1.00 65.81 78 ILE A CA 1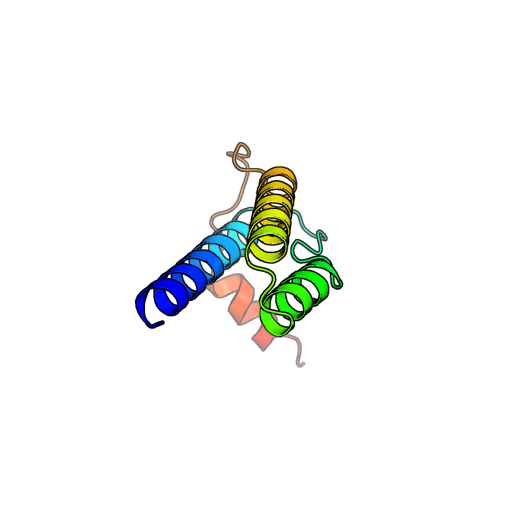
ATOM 619 C C . ILE A 1 78 ? -0.303 0.133 26.346 1.00 65.81 78 ILE A C 1
ATOM 621 O O . ILE A 1 78 ? -0.028 -1.024 26.638 1.00 65.81 78 ILE A O 1
ATOM 625 N N . GLU A 1 79 ? -1.563 0.517 26.138 1.00 61.38 79 GLU A N 1
ATOM 626 C CA . GLU A 1 79 ? -2.723 -0.365 26.334 1.00 61.38 79 GLU A CA 1
ATOM 627 C C . GLU A 1 79 ? -2.741 -1.534 25.330 1.00 61.38 79 GLU A C 1
ATOM 629 O O . GLU A 1 79 ? -2.972 -2.681 25.715 1.00 61.38 79 GLU A O 1
ATOM 634 N N . ILE A 1 80 ? -2.411 -1.281 24.058 1.00 62.50 80 ILE A N 1
ATOM 635 C CA . ILE A 1 80 ? -2.349 -2.326 23.015 1.00 62.50 80 ILE A CA 1
ATOM 636 C C . ILE A 1 80 ? -1.213 -3.324 23.281 1.00 62.50 80 ILE A C 1
ATOM 638 O O . ILE A 1 80 ? -1.392 -4.539 23.152 1.00 62.50 80 ILE A O 1
ATOM 642 N N . LEU A 1 81 ? -0.039 -2.825 23.674 1.00 60.44 81 LEU A N 1
ATOM 643 C CA . LEU A 1 81 ? 1.129 -3.667 23.933 1.00 60.44 81 LEU A CA 1
ATOM 644 C C . LEU A 1 81 ? 1.029 -4.392 25.287 1.00 60.44 81 LEU A C 1
ATOM 646 O O . LEU A 1 81 ? 1.443 -5.546 25.395 1.00 60.44 81 LEU A O 1
ATOM 650 N N . ALA A 1 82 ? 0.416 -3.771 26.300 1.00 67.69 82 ALA A N 1
ATOM 651 C CA . ALA A 1 82 ? 0.166 -4.388 27.603 1.00 67.69 82 ALA A CA 1
ATOM 652 C C . ALA A 1 82 ? -0.976 -5.417 27.565 1.00 67.69 82 ALA A C 1
ATOM 654 O O . ALA A 1 82 ? -0.897 -6.439 28.248 1.00 67.69 82 ALA A O 1
ATOM 655 N N . GLY A 1 83 ? -2.003 -5.211 26.731 1.00 56.19 83 GLY A N 1
ATOM 656 C CA . GLY A 1 83 ? -3.087 -6.178 26.522 1.00 56.19 83 GLY A CA 1
ATOM 657 C C . GLY A 1 83 ? -2.600 -7.518 25.957 1.00 56.19 83 GLY A C 1
ATOM 658 O O . GLY A 1 83 ? -3.122 -8.569 26.323 1.00 56.19 83 GLY A O 1
ATOM 659 N N . SER A 1 84 ? -1.530 -7.502 25.156 1.00 56.69 84 SER A N 1
ATOM 660 C CA . SER A 1 84 ? -0.886 -8.724 24.646 1.00 56.69 84 SER A CA 1
ATOM 661 C C . SER A 1 84 ? 0.007 -9.418 25.685 1.00 56.69 84 SER A C 1
ATOM 663 O O . SER A 1 84 ? 0.257 -10.616 25.578 1.00 56.69 84 SER A O 1
ATOM 665 N N . ALA A 1 85 ? 0.454 -8.703 26.723 1.00 56.44 85 ALA A N 1
ATOM 666 C CA . ALA A 1 85 ? 1.260 -9.261 27.810 1.00 56.44 85 ALA A CA 1
ATOM 667 C C . ALA A 1 85 ? 0.420 -9.902 28.935 1.00 56.44 85 ALA A C 1
ATOM 669 O O . ALA A 1 85 ? 0.955 -10.6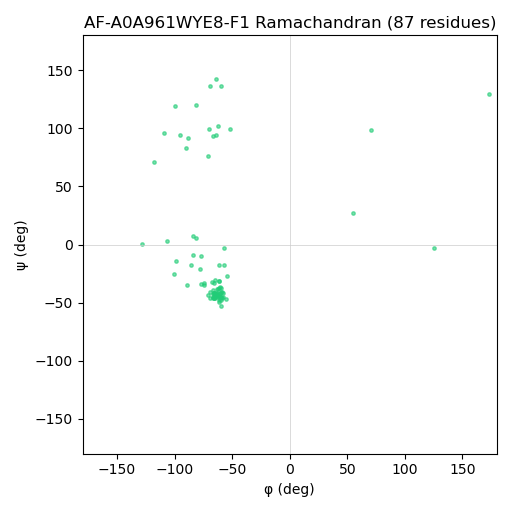85 29.717 1.00 56.44 85 ALA A O 1
ATOM 670 N N . ASN A 1 86 ? -0.884 -9.601 29.022 1.00 52.88 86 ASN A N 1
ATOM 671 C CA . ASN A 1 86 ? -1.746 -10.030 30.134 1.00 52.88 86 ASN A CA 1
ATOM 672 C C . ASN A 1 86 ? -2.740 -11.162 29.788 1.00 52.88 86 ASN A C 1
ATOM 674 O O . ASN A 1 86 ? -3.515 -11.566 30.649 1.00 52.88 86 ASN A O 1
ATOM 678 N N . SER A 1 87 ? -2.717 -11.704 28.561 1.00 46.75 87 SER A N 1
ATOM 679 C CA . SER A 1 87 ? -3.579 -12.833 28.143 1.00 46.75 87 SER A CA 1
ATOM 680 C C . SER A 1 87 ? -3.024 -14.226 28.508 1.00 46.75 87 SER A C 1
ATOM 682 O O . SER A 1 87 ? -3.598 -15.236 28.104 1.00 46.75 87 SER A O 1
ATOM 684 N N . SER A 1 88 ? -1.935 -14.296 29.278 1.00 49.59 88 SER A N 1
ATOM 685 C CA . SER A 1 88 ? -1.378 -15.546 29.814 1.00 49.59 88 SER A CA 1
ATOM 686 C C . SER A 1 88 ? -1.415 -15.539 31.341 1.00 49.59 88 SER A C 1
ATOM 688 O O . SER A 1 88 ? -0.373 -15.429 31.990 1.00 49.59 88 SER A O 1
ATOM 690 N N . ARG A 1 89 ? -2.614 -15.645 31.917 1.00 40.28 89 ARG A N 1
ATOM 691 C CA . ARG A 1 89 ? -2.836 -16.143 33.280 1.00 40.28 89 ARG A CA 1
ATOM 692 C C . ARG A 1 89 ? -4.125 -16.939 33.351 1.00 40.28 89 ARG A C 1
ATOM 694 O O . ARG A 1 89 ? -5.122 -16.473 32.761 1.00 40.28 89 ARG A O 1
#

Radius of gyration: 16.47 Å; Cα contacts (8 Å, |Δi|>4): 40; chains: 1; bounding box: 31×30×50 Å